Protein AF-A0A3D2S1B0-F1 (afdb_monomer_lite)

Secondary structure (DSSP, 8-state):
--------HHHHHHHHHHHHHHHHHHHS-HHHHHHHHHHHHHHGGGGHHHHHHHHHHHHHHHHHHHHHHHHHSS-HHHHHHHHH--S---

Structure (mmCIF, N/CA/C/O backbone):
data_AF-A0A3D2S1B0-F1
#
_entry.id   AF-A0A3D2S1B0-F1
#
loop_
_atom_site.group_PDB
_atom_site.id
_atom_site.type_symbol
_atom_site.label_atom_id
_atom_site.label_alt_id
_atom_site.label_comp_id
_atom_site.label_asym_id
_atom_site.label_entity_id
_atom_site.label_seq_id
_atom_site.pdbx_PDB_ins_code
_atom_site.Cartn_x
_atom_site.Cartn_y
_atom_site.Cartn_z
_atom_site.occupancy
_atom_site.B_iso_or_equiv
_atom_site.auth_seq_id
_atom_site.auth_comp_id
_atom_site.auth_asym_id
_atom_site.auth_atom_id
_atom_site.pdbx_PDB_model_num
ATOM 1 N N . MET A 1 1 ? -3.595 44.729 17.484 1.00 40.72 1 MET A N 1
ATOM 2 C CA . MET A 1 1 ? -2.336 44.360 16.802 1.00 40.72 1 MET A CA 1
ATOM 3 C C . MET A 1 1 ? -2.636 43.175 15.880 1.00 40.72 1 MET A C 1
ATOM 5 O O . MET A 1 1 ? -2.440 42.035 16.274 1.00 40.72 1 MET A O 1
ATOM 9 N N . SER A 1 2 ? -3.236 43.424 14.708 1.00 41.06 2 SER A N 1
ATOM 10 C CA . SER A 1 2 ? -3.605 42.361 13.757 1.00 41.06 2 SER A CA 1
ATOM 11 C C . SER A 1 2 ? -2.410 42.015 12.880 1.00 41.06 2 SER A C 1
ATOM 13 O O . SER A 1 2 ? -2.041 42.782 11.994 1.00 41.06 2 SER A O 1
ATOM 15 N N . ILE A 1 3 ? -1.800 40.863 13.137 1.00 55.16 3 ILE A N 1
ATOM 16 C CA . ILE A 1 3 ? -0.814 40.244 12.251 1.00 55.16 3 ILE A CA 1
ATOM 17 C C . ILE A 1 3 ? -1.533 39.732 10.999 1.00 55.16 3 ILE A C 1
ATOM 19 O O . ILE A 1 3 ? -2.199 38.701 11.019 1.00 55.16 3 ILE A O 1
ATOM 23 N N . SER A 1 4 ? -1.412 40.492 9.910 1.00 49.47 4 SER A N 1
ATOM 24 C CA . SER A 1 4 ? -1.791 40.063 8.566 1.00 49.47 4 SER A CA 1
ATOM 25 C C . SER A 1 4 ? -0.871 38.914 8.145 1.00 49.47 4 SER A C 1
ATOM 27 O O . SER A 1 4 ? 0.307 39.117 7.843 1.00 49.47 4 SER A O 1
ATOM 29 N N . SER A 1 5 ? -1.384 37.686 8.197 1.00 58.50 5 SER A N 1
ATOM 30 C CA . SER A 1 5 ? -0.706 36.508 7.670 1.00 58.50 5 SER A CA 1
ATOM 31 C C . SER A 1 5 ? -0.776 36.554 6.144 1.00 58.50 5 SER A C 1
ATOM 33 O O . SER A 1 5 ? -1.793 36.241 5.532 1.00 58.50 5 SER A O 1
ATOM 35 N N . SER A 1 6 ? 0.329 36.957 5.513 1.00 56.06 6 SER A N 1
ATOM 36 C CA . SER A 1 6 ? 0.553 36.733 4.083 1.00 56.06 6 SER A CA 1
ATOM 37 C C . SER A 1 6 ? 0.665 35.223 3.844 1.00 56.06 6 SER A C 1
ATOM 39 O O . SER A 1 6 ? 1.744 34.630 3.866 1.00 56.06 6 SER A O 1
ATOM 41 N N . ASN A 1 7 ? -0.488 34.568 3.722 1.00 59.47 7 ASN A N 1
ATOM 42 C CA . ASN A 1 7 ? -0.597 33.179 3.315 1.00 59.47 7 ASN A CA 1
ATOM 43 C C . ASN A 1 7 ? -0.313 33.132 1.816 1.00 59.47 7 ASN A C 1
ATOM 45 O O . ASN A 1 7 ? -1.191 33.402 0.998 1.00 59.47 7 ASN A O 1
ATOM 49 N N . SER A 1 8 ? 0.920 32.795 1.436 1.00 65.69 8 SER A N 1
ATOM 50 C CA . SER A 1 8 ? 1.152 32.408 0.052 1.00 65.69 8 SER A CA 1
ATOM 51 C C . SER A 1 8 ? 0.343 31.129 -0.215 1.00 65.69 8 SER A C 1
ATOM 53 O O . SER A 1 8 ? 0.435 30.174 0.568 1.00 65.69 8 SER A O 1
ATOM 55 N N . PRO A 1 9 ? -0.463 31.073 -1.294 1.00 74.00 9 PRO A N 1
ATOM 56 C CA . PRO A 1 9 ? -1.324 29.920 -1.581 1.00 74.00 9 PRO A CA 1
ATOM 57 C C . PRO A 1 9 ? -0.514 28.617 -1.656 1.00 74.00 9 PRO A C 1
ATOM 59 O O . PRO A 1 9 ? -0.974 27.554 -1.246 1.00 74.00 9 PRO A O 1
ATOM 62 N N . PHE A 1 10 ? 0.751 28.727 -2.067 1.00 76.25 10 PHE A N 1
ATOM 63 C CA . PHE A 1 10 ? 1.711 27.635 -2.135 1.00 76.25 10 PHE A CA 1
ATOM 64 C C . PHE A 1 10 ? 2.099 27.044 -0.765 1.00 76.25 10 PHE A C 1
ATOM 66 O O . PHE A 1 10 ? 2.267 25.832 -0.655 1.00 76.25 10 PHE A O 1
ATOM 73 N N . ARG A 1 11 ? 2.199 27.853 0.303 1.00 76.69 11 ARG A N 1
ATOM 74 C CA . ARG A 1 11 ? 2.509 27.348 1.657 1.00 76.69 11 ARG A CA 1
ATOM 75 C C . ARG A 1 11 ? 1.338 26.575 2.252 1.00 76.69 11 ARG A C 1
ATOM 77 O O . ARG A 1 11 ? 1.546 25.502 2.805 1.00 76.69 11 ARG A O 1
ATOM 84 N N . SER A 1 12 ? 0.117 27.092 2.105 1.00 76.19 12 SER A N 1
ATOM 85 C CA . SER A 1 12 ? -1.093 26.379 2.547 1.00 76.19 12 SER A CA 1
ATOM 86 C C . SER A 1 12 ? -1.297 25.073 1.770 1.00 76.19 12 SER A C 1
ATOM 88 O O . SER A 1 12 ? -1.651 24.050 2.355 1.00 76.19 12 SER A O 1
ATOM 90 N N . PHE A 1 13 ? -0.988 25.073 0.471 1.00 81.81 13 PHE A N 1
ATOM 91 C CA . PHE A 1 13 ? -1.007 23.871 -0.362 1.00 81.81 13 PHE A CA 1
ATOM 92 C C . PHE A 1 13 ? 0.031 22.827 0.086 1.00 81.81 13 PHE A C 1
ATOM 94 O O . PHE A 1 13 ? -0.310 21.660 0.274 1.00 81.81 13 PHE A O 1
ATOM 101 N N . LEU A 1 14 ? 1.275 23.245 0.349 1.00 82.50 14 LEU A N 1
ATOM 102 C CA . LEU A 1 14 ? 2.338 22.370 0.863 1.00 82.50 14 LEU A CA 1
ATOM 103 C C . LEU A 1 14 ? 2.026 21.789 2.248 1.00 82.50 14 LEU A C 1
ATOM 105 O O . LEU A 1 14 ? 2.366 20.639 2.501 1.00 82.50 14 LEU A O 1
ATOM 109 N N . ILE A 1 15 ? 1.366 22.539 3.133 1.00 85.50 15 ILE A N 1
ATOM 110 C CA . ILE A 1 15 ? 0.955 22.036 4.457 1.00 85.50 15 ILE A CA 1
ATOM 111 C C . ILE A 1 15 ? -0.184 21.014 4.333 1.00 85.50 15 ILE A C 1
ATOM 113 O O . ILE A 1 15 ? -0.246 20.069 5.113 1.00 85.50 15 ILE A O 1
ATOM 117 N N . THR A 1 16 ? -1.053 21.161 3.330 1.00 86.88 16 THR A N 1
ATOM 118 C C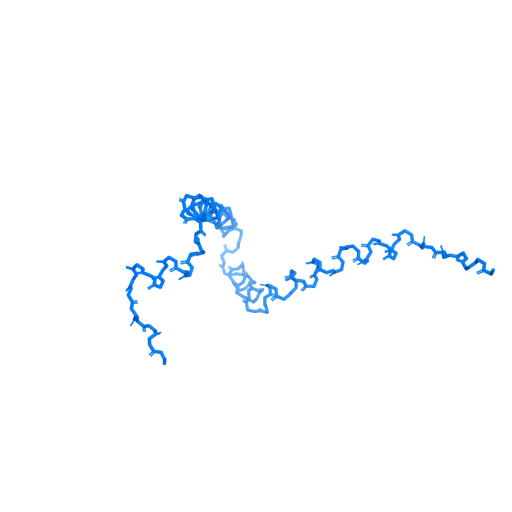A . THR A 1 16 ? -2.175 20.238 3.096 1.00 86.88 16 THR A CA 1
ATOM 119 C C . THR A 1 16 ? -1.715 18.925 2.457 1.00 86.88 16 THR A C 1
ATOM 121 O O . THR A 1 16 ? -2.160 17.854 2.860 1.00 86.88 16 THR A O 1
ATOM 124 N N . ILE A 1 17 ? -0.804 18.982 1.480 1.00 90.69 17 ILE A N 1
ATOM 125 C CA . ILE A 1 17 ? -0.310 17.789 0.766 1.00 90.69 17 ILE A CA 1
ATOM 126 C C . ILE A 1 17 ? 0.897 17.148 1.461 1.00 90.69 17 ILE A C 1
ATOM 128 O O . ILE A 1 17 ? 1.093 15.937 1.360 1.00 90.69 17 ILE A O 1
ATOM 132 N N . GLY A 1 18 ? 1.692 17.932 2.194 1.00 88.12 18 GLY A N 1
ATOM 133 C CA . GLY A 1 18 ? 2.924 17.494 2.853 1.00 88.12 18 GLY A CA 1
ATOM 134 C C . GLY A 1 18 ? 2.777 16.221 3.693 1.00 88.12 18 GLY A C 1
ATOM 135 O O . GLY A 1 18 ? 3.560 15.294 3.488 1.00 88.12 18 GLY A O 1
ATOM 136 N N . PRO A 1 19 ? 1.767 16.104 4.576 1.00 90.19 19 PRO A N 1
ATOM 137 C CA . PRO A 1 19 ? 1.548 14.890 5.360 1.00 90.19 19 PRO A CA 1
ATOM 138 C C . PRO A 1 19 ? 1.276 13.657 4.488 1.00 90.19 19 PRO A C 1
ATOM 140 O O . PRO A 1 19 ? 1.843 12.595 4.730 1.00 90.19 19 PRO A O 1
ATOM 143 N N . GLY A 1 20 ? 0.460 13.801 3.438 1.00 88.31 20 GLY A N 1
ATOM 144 C CA . GLY A 1 20 ? 0.153 12.709 2.511 1.00 88.31 20 GLY A CA 1
ATOM 145 C C . GLY A 1 20 ? 1.375 12.265 1.708 1.00 88.31 20 GLY A C 1
ATOM 146 O O . GLY A 1 20 ? 1.607 11.069 1.546 1.00 88.31 20 GLY A O 1
ATOM 147 N N . LEU A 1 21 ? 2.199 13.220 1.267 1.00 87.88 21 LEU A N 1
ATOM 148 C CA . LEU A 1 21 ? 3.448 12.937 0.563 1.00 87.88 21 LEU A CA 1
ATOM 149 C C . LEU A 1 21 ? 4.457 12.214 1.467 1.00 87.88 21 LEU A C 1
ATOM 151 O O . LEU A 1 21 ? 5.099 11.267 1.025 1.00 87.88 21 LEU A O 1
ATOM 155 N N . LEU A 1 22 ? 4.573 12.627 2.734 1.00 89.25 22 LEU A N 1
ATOM 156 C CA . LEU A 1 22 ? 5.466 11.994 3.708 1.00 89.25 22 LEU A CA 1
ATOM 157 C C . LEU A 1 22 ? 5.061 10.546 3.999 1.00 89.25 22 LEU A C 1
ATOM 159 O O . LEU A 1 22 ? 5.924 9.674 4.024 1.00 89.25 22 LEU A O 1
ATOM 163 N N . VAL A 1 23 ? 3.762 10.283 4.166 1.00 90.75 23 VAL A N 1
ATOM 164 C CA . VAL A 1 23 ? 3.231 8.922 4.355 1.00 90.75 23 VAL A CA 1
ATOM 165 C C . VAL A 1 23 ? 3.421 8.067 3.099 1.00 90.75 23 VAL A C 1
ATOM 167 O O . VAL A 1 23 ? 3.776 6.895 3.190 1.00 90.75 23 VAL A O 1
ATOM 170 N N . ALA A 1 24 ? 3.221 8.642 1.910 1.00 88.31 24 ALA A N 1
ATOM 171 C CA . ALA A 1 24 ? 3.475 7.935 0.658 1.00 88.31 24 ALA A CA 1
ATOM 172 C C . ALA A 1 24 ? 4.964 7.579 0.497 1.00 88.31 24 ALA A C 1
ATOM 174 O O . ALA A 1 24 ? 5.287 6.469 0.079 1.00 88.31 24 ALA A O 1
ATOM 175 N N . ALA A 1 25 ? 5.866 8.494 0.866 1.00 86.38 25 ALA A N 1
ATOM 176 C CA . ALA A 1 25 ? 7.309 8.294 0.777 1.00 86.38 25 ALA A CA 1
ATOM 177 C C . ALA A 1 25 ? 7.828 7.223 1.748 1.00 86.38 25 ALA A C 1
ATOM 179 O O . ALA A 1 25 ? 8.730 6.473 1.392 1.00 86.38 25 ALA A O 1
ATOM 180 N N . THR A 1 26 ? 7.259 7.105 2.951 1.00 88.31 26 THR A N 1
ATOM 181 C CA . THR A 1 26 ? 7.597 6.004 3.871 1.00 88.31 26 THR A CA 1
ATOM 182 C C . THR A 1 26 ? 7.009 4.667 3.436 1.00 88.31 26 THR A C 1
ATOM 184 O O . THR A 1 26 ? 7.578 3.626 3.756 1.00 88.31 26 THR A O 1
ATOM 187 N N . GLY A 1 27 ? 5.902 4.679 2.691 1.00 82.62 27 GLY A N 1
ATOM 188 C CA . GLY A 1 27 ? 5.283 3.471 2.148 1.00 82.62 27 GLY A CA 1
ATOM 189 C C . GLY A 1 27 ? 6.043 2.828 0.982 1.00 82.62 27 GLY A C 1
ATOM 190 O O . GLY A 1 27 ? 5.851 1.641 0.739 1.00 82.62 27 GLY A O 1
ATOM 191 N N . VAL A 1 28 ? 6.898 3.574 0.270 1.00 86.06 28 VAL A N 1
ATOM 192 C CA . VAL A 1 28 ? 7.669 3.076 -0.884 1.00 86.06 28 VAL A CA 1
ATOM 193 C C . VAL A 1 28 ? 9.156 3.038 -0.539 1.00 86.06 28 VAL A C 1
ATOM 195 O O . VAL A 1 28 ? 9.829 4.065 -0.494 1.00 86.06 28 VAL A O 1
ATOM 198 N N . GLY A 1 29 ? 9.686 1.838 -0.300 1.00 87.31 29 GLY A N 1
ATOM 199 C CA . GLY A 1 29 ? 11.096 1.640 0.035 1.00 87.31 29 GLY A CA 1
ATOM 200 C C . GLY A 1 29 ? 12.019 1.578 -1.188 1.00 87.31 29 GLY A C 1
ATOM 201 O O . GLY A 1 29 ? 11.594 1.319 -2.314 1.00 87.31 29 GLY A O 1
ATOM 202 N N . ALA A 1 30 ? 13.330 1.709 -0.960 1.00 86.75 30 ALA A N 1
ATOM 203 C CA . ALA A 1 30 ? 14.345 1.519 -2.004 1.00 86.75 30 ALA A CA 1
ATOM 204 C C . ALA A 1 30 ? 14.286 0.117 -2.651 1.00 86.75 30 ALA A C 1
ATOM 206 O O . ALA A 1 30 ? 14.627 -0.039 -3.822 1.00 86.75 30 ALA A O 1
ATOM 207 N N . GLY A 1 31 ? 13.820 -0.894 -1.909 1.00 87.56 31 GLY A N 1
ATOM 208 C CA . GLY A 1 31 ? 13.635 -2.259 -2.408 1.00 87.56 31 GLY A CA 1
ATOM 209 C C . GLY A 1 31 ? 12.520 -2.395 -3.449 1.00 87.56 31 GLY A C 1
ATOM 210 O O . GLY A 1 31 ? 12.703 -3.130 -4.419 1.00 87.56 31 GLY A O 1
ATOM 211 N N . ASP A 1 32 ? 11.414 -1.655 -3.310 1.00 88.81 32 ASP A N 1
ATOM 212 C CA . ASP A 1 32 ? 10.337 -1.625 -4.313 1.00 88.81 32 ASP A CA 1
ATOM 213 C C . ASP A 1 32 ? 10.844 -1.027 -5.624 1.00 88.81 32 ASP A C 1
ATOM 215 O O . ASP A 1 32 ? 10.690 -1.617 -6.693 1.00 88.81 32 ASP A O 1
ATOM 219 N N . LEU A 1 33 ? 11.540 0.110 -5.534 1.00 89.88 33 LEU A N 1
ATOM 220 C CA . LEU A 1 33 ? 12.121 0.785 -6.696 1.00 89.88 33 LEU A CA 1
ATOM 221 C C . LEU A 1 33 ? 13.214 -0.063 -7.361 1.00 89.88 33 LEU A C 1
ATOM 223 O O . LEU A 1 33 ? 13.249 -0.172 -8.586 1.00 89.88 33 LEU A O 1
ATOM 227 N N . GLY A 1 34 ? 14.079 -0.703 -6.567 1.00 92.44 34 GLY A N 1
ATOM 228 C CA . GLY A 1 34 ? 15.137 -1.584 -7.063 1.00 92.44 34 GLY A CA 1
ATOM 229 C C . GLY A 1 34 ? 14.582 -2.824 -7.764 1.00 92.44 34 GLY A C 1
ATOM 230 O O . GLY A 1 34 ? 15.000 -3.149 -8.876 1.00 92.44 34 GLY A O 1
ATOM 231 N N . THR A 1 35 ? 13.592 -3.482 -7.156 1.00 91.31 35 THR A N 1
ATOM 232 C CA . THR A 1 35 ? 12.911 -4.644 -7.746 1.00 91.31 35 THR A CA 1
ATOM 233 C C . THR A 1 35 ? 12.181 -4.263 -9.028 1.00 91.31 35 THR A C 1
ATOM 235 O O . THR A 1 35 ? 12.307 -4.967 -10.031 1.00 91.31 35 THR A O 1
ATOM 238 N N . ALA A 1 36 ? 11.463 -3.136 -9.029 1.00 88.88 36 ALA A N 1
ATOM 239 C CA . ALA A 1 36 ? 10.760 -2.634 -10.204 1.00 88.88 36 ALA A CA 1
ATOM 240 C C . ALA A 1 36 ? 11.730 -2.312 -11.351 1.00 88.88 36 ALA A C 1
ATOM 242 O O . ALA A 1 36 ? 11.500 -2.740 -12.482 1.00 88.88 36 ALA A O 1
ATOM 243 N N . ALA A 1 37 ? 12.847 -1.637 -11.063 1.00 91.06 37 ALA A N 1
ATOM 244 C CA . ALA A 1 37 ? 13.866 -1.308 -12.057 1.00 91.06 37 ALA A CA 1
ATOM 245 C C . ALA A 1 37 ? 14.550 -2.562 -12.625 1.00 91.06 37 ALA A C 1
ATOM 247 O O . ALA A 1 37 ? 14.691 -2.698 -13.840 1.00 91.06 37 ALA A O 1
ATOM 248 N N . PHE A 1 38 ? 14.930 -3.514 -11.767 1.00 93.06 38 PHE A N 1
ATOM 249 C CA . PHE A 1 38 ? 15.547 -4.771 -12.194 1.00 93.06 38 PHE A CA 1
ATOM 250 C C . PHE A 1 38 ? 14.599 -5.623 -13.044 1.00 93.06 38 PHE A C 1
ATOM 252 O O . PHE A 1 38 ? 14.985 -6.145 -14.092 1.00 93.06 38 PHE A O 1
ATOM 259 N N . THR A 1 39 ? 13.344 -5.733 -12.612 1.00 91.62 39 THR A N 1
ATOM 260 C CA . THR A 1 39 ? 12.299 -6.482 -13.319 1.00 91.62 39 THR A CA 1
ATOM 261 C C . THR A 1 39 ? 11.969 -5.820 -14.655 1.00 91.62 39 THR A C 1
ATOM 263 O O . THR A 1 39 ? 11.866 -6.512 -15.665 1.00 91.62 39 THR A O 1
ATOM 266 N N . GLY A 1 40 ? 11.894 -4.486 -14.692 1.00 89.88 40 GLY A N 1
ATOM 267 C CA . GLY A 1 40 ? 11.702 -3.710 -15.916 1.00 89.88 40 GLY A CA 1
ATOM 268 C C . GLY A 1 40 ? 12.857 -3.866 -16.906 1.00 89.88 40 GLY A C 1
ATOM 269 O O . GLY A 1 40 ? 12.613 -4.053 -18.092 1.00 89.88 40 GLY A O 1
ATOM 270 N N . ASN A 1 41 ? 14.107 -3.886 -16.435 1.00 92.69 41 ASN A N 1
ATOM 271 C CA . ASN A 1 41 ? 15.269 -4.129 -17.295 1.00 92.69 41 ASN A CA 1
ATOM 272 C C . ASN A 1 41 ? 15.269 -5.548 -17.894 1.00 92.69 41 ASN A C 1
ATOM 274 O O . ASN A 1 41 ? 15.659 -5.740 -19.040 1.00 92.69 41 ASN A O 1
ATOM 278 N N . LYS A 1 42 ? 14.818 -6.555 -17.133 1.00 91.50 42 LYS A N 1
ATOM 279 C CA . LYS A 1 42 ? 14.774 -7.949 -17.606 1.00 91.50 42 LYS A CA 1
ATOM 280 C C . LYS A 1 42 ? 13.589 -8.268 -18.516 1.00 91.50 42 LYS A C 1
ATOM 282 O O . LYS A 1 42 ? 13.744 -9.059 -19.439 1.00 91.50 42 LYS A O 1
ATOM 287 N N . LEU A 1 43 ? 12.406 -7.728 -18.222 1.00 88.00 43 LEU A N 1
ATOM 288 C CA . LEU A 1 43 ? 11.141 -8.126 -18.858 1.00 88.00 43 LEU A CA 1
ATOM 289 C C . LEU A 1 43 ? 10.542 -7.035 -19.761 1.00 88.00 43 LEU A C 1
ATOM 291 O O . LEU A 1 43 ? 9.574 -7.291 -20.485 1.00 88.00 43 LEU A O 1
ATOM 295 N N . GLY A 1 44 ? 11.110 -5.827 -19.744 1.00 87.25 44 GLY A N 1
ATOM 296 C CA . GLY A 1 44 ? 10.626 -4.684 -20.511 1.00 87.25 44 GLY A CA 1
ATOM 297 C C . GLY A 1 44 ? 9.183 -4.314 -20.162 1.00 87.25 44 GLY A C 1
ATOM 298 O O . GLY A 1 44 ? 8.714 -4.499 -19.039 1.00 87.25 44 GLY A O 1
ATOM 299 N N . VAL A 1 45 ? 8.440 -3.820 -21.154 1.00 90.50 45 VAL A N 1
ATOM 300 C CA . VAL A 1 45 ? 7.024 -3.427 -21.012 1.00 90.50 45 VAL A CA 1
ATOM 301 C C . VAL A 1 45 ? 6.066 -4.607 -20.814 1.00 90.50 45 VAL A C 1
ATOM 303 O O . VAL A 1 45 ? 4.904 -4.404 -20.467 1.00 90.50 45 VAL A O 1
ATOM 306 N N . THR A 1 46 ? 6.544 -5.843 -20.974 1.00 89.31 46 THR A N 1
ATOM 307 C CA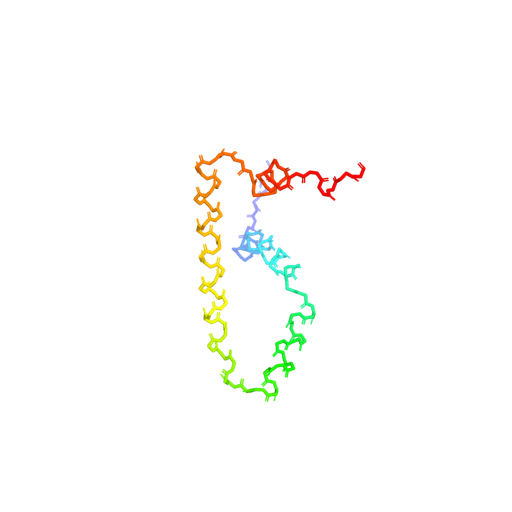 . THR A 1 46 ? 5.743 -7.064 -20.797 1.00 89.31 46 THR A CA 1
ATOM 308 C C . THR A 1 46 ? 5.176 -7.181 -19.384 1.00 89.31 46 THR A C 1
ATOM 310 O O . THR A 1 46 ? 4.151 -7.818 -19.202 1.00 89.31 46 THR A O 1
ATOM 313 N N . ILE A 1 47 ? 5.796 -6.561 -18.375 1.00 90.06 47 ILE A N 1
ATOM 314 C CA . ILE A 1 47 ? 5.331 -6.619 -16.981 1.00 90.06 47 ILE A CA 1
ATOM 315 C C . ILE A 1 47 ? 4.230 -5.587 -16.661 1.00 90.06 47 ILE A C 1
ATOM 317 O O . ILE A 1 47 ? 3.644 -5.641 -15.586 1.00 90.06 47 ILE A O 1
ATOM 321 N N . LEU A 1 48 ? 3.896 -4.654 -17.565 1.00 89.44 48 LEU A N 1
ATOM 322 C CA . LEU A 1 48 ? 2.945 -3.570 -17.260 1.00 89.44 48 LEU A CA 1
ATOM 323 C C . LEU A 1 48 ? 1.551 -4.074 -16.859 1.00 89.44 48 LEU A C 1
ATOM 325 O O . LEU A 1 48 ? 0.921 -3.489 -15.981 1.00 89.44 48 LEU A O 1
ATOM 329 N N . TRP A 1 49 ? 1.089 -5.191 -17.430 1.00 90.81 49 TRP A N 1
ATOM 330 C CA . TRP A 1 49 ? -0.202 -5.787 -17.061 1.00 90.81 49 TRP A CA 1
ATOM 331 C C . TRP A 1 49 ? -0.233 -6.277 -15.605 1.00 90.81 49 TRP A C 1
ATOM 333 O O . TRP A 1 49 ? -1.302 -6.326 -14.996 1.00 90.81 49 TRP A O 1
ATOM 343 N N . VAL A 1 50 ? 0.926 -6.595 -15.016 1.00 92.06 50 VAL A N 1
ATOM 344 C CA . VAL A 1 50 ? 1.030 -7.017 -13.613 1.00 92.06 50 VAL A CA 1
ATOM 345 C C . VAL A 1 50 ? 0.629 -5.884 -12.676 1.00 92.06 50 VAL A C 1
ATOM 347 O O . VAL A 1 50 ? 0.032 -6.146 -11.637 1.00 92.06 50 VAL A O 1
ATOM 350 N N . VAL A 1 51 ? 0.862 -4.624 -13.059 1.00 90.75 51 VAL A N 1
ATOM 351 C CA . VAL A 1 51 ? 0.392 -3.461 -12.289 1.00 90.75 51 VAL A CA 1
ATOM 352 C C . VAL A 1 51 ? -1.134 -3.447 -12.229 1.00 90.75 51 VAL A C 1
ATOM 354 O O . VAL A 1 51 ? -1.710 -3.274 -11.157 1.00 90.75 51 VAL A O 1
ATOM 357 N N . THR A 1 52 ? -1.802 -3.688 -13.359 1.00 94.56 52 THR A N 1
ATOM 358 C CA . THR A 1 52 ? -3.266 -3.776 -13.420 1.00 94.56 52 THR A CA 1
ATOM 359 C C . THR A 1 52 ? -3.790 -4.958 -12.605 1.00 94.56 52 THR A C 1
ATOM 361 O O . THR A 1 52 ? -4.721 -4.787 -11.819 1.00 94.56 52 THR A O 1
ATOM 364 N N . LEU A 1 53 ? -3.170 -6.137 -12.734 1.00 94.94 53 LEU A N 1
ATOM 365 C CA . LEU A 1 53 ? -3.539 -7.322 -11.955 1.00 94.94 53 LEU A CA 1
ATOM 366 C C . LEU A 1 53 ? -3.370 -7.080 -10.445 1.00 94.94 53 LEU A C 1
ATOM 368 O O . LEU A 1 53 ? -4.256 -7.409 -9.659 1.00 94.94 53 LEU A O 1
ATOM 372 N N . GLY A 1 54 ? -2.256 -6.470 -10.036 1.00 93.12 54 GLY A N 1
ATOM 373 C CA . GLY A 1 54 ? -1.978 -6.130 -8.643 1.00 93.12 54 GLY A CA 1
ATOM 374 C C . GLY A 1 54 ? -2.957 -5.096 -8.088 1.00 93.12 54 GLY A C 1
ATOM 375 O O . GLY A 1 54 ? -3.442 -5.249 -6.968 1.00 93.12 54 GLY A O 1
ATOM 376 N N . ALA A 1 55 ? -3.311 -4.080 -8.880 1.00 93.88 55 ALA A N 1
ATOM 377 C CA . ALA A 1 55 ? -4.330 -3.100 -8.511 1.00 93.88 55 ALA A CA 1
ATOM 378 C C . ALA A 1 55 ? -5.707 -3.755 -8.326 1.00 93.88 55 ALA A C 1
ATOM 380 O O . ALA A 1 55 ? -6.394 -3.467 -7.346 1.00 93.88 55 ALA A O 1
ATOM 381 N N . PHE A 1 56 ? -6.080 -4.677 -9.216 1.00 95.75 56 PHE A N 1
ATOM 382 C CA . PHE A 1 56 ? -7.314 -5.448 -9.091 1.00 95.75 56 PHE A CA 1
ATOM 383 C C . PHE A 1 56 ? -7.317 -6.324 -7.831 1.00 95.75 56 PHE A C 1
ATOM 385 O O . PHE A 1 56 ? -8.271 -6.284 -7.057 1.00 95.75 56 PHE A O 1
ATOM 3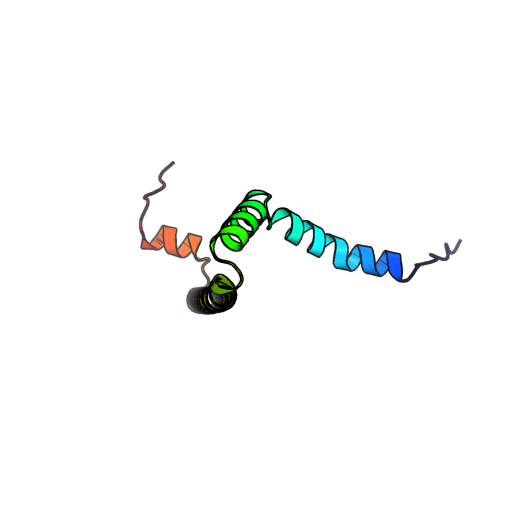92 N N . LEU A 1 57 ? -6.230 -7.056 -7.565 1.00 95.06 57 LEU A N 1
ATOM 393 C CA . LEU A 1 57 ? -6.104 -7.870 -6.354 1.00 95.06 57 LEU A CA 1
ATOM 394 C C . LEU A 1 57 ? -6.204 -7.010 -5.086 1.00 95.06 57 LEU A C 1
ATOM 396 O O . LEU A 1 57 ? -6.938 -7.354 -4.161 1.00 95.06 57 LEU A O 1
ATOM 400 N N . LYS A 1 58 ? -5.513 -5.865 -5.058 1.00 91.56 58 LYS A N 1
ATOM 401 C CA . LYS A 1 58 ? -5.580 -4.904 -3.950 1.00 91.56 58 LYS A CA 1
ATOM 402 C C . LYS A 1 58 ? -7.003 -4.385 -3.739 1.00 91.56 58 LYS A C 1
ATOM 404 O O . LYS A 1 58 ? -7.428 -4.255 -2.596 1.00 91.56 58 LYS A O 1
ATOM 409 N N . PHE A 1 59 ? -7.737 -4.114 -4.817 1.00 92.75 59 PHE A N 1
ATOM 410 C CA . PHE A 1 59 ? -9.133 -3.687 -4.753 1.00 92.75 59 PHE A CA 1
ATOM 411 C C . PHE A 1 59 ? -10.030 -4.762 -4.127 1.00 92.75 59 PHE A C 1
ATOM 413 O O . PHE A 1 59 ? -10.717 -4.476 -3.149 1.00 92.75 59 PHE A O 1
ATOM 420 N N . VAL A 1 60 ? -9.963 -6.002 -4.623 1.00 93.44 60 VAL A N 1
ATOM 421 C CA . VAL A 1 60 ? -10.757 -7.125 -4.094 1.00 93.44 60 VAL A CA 1
ATOM 422 C C . VAL A 1 60 ? -10.449 -7.370 -2.617 1.00 93.44 60 VAL A C 1
ATOM 424 O O . VAL A 1 6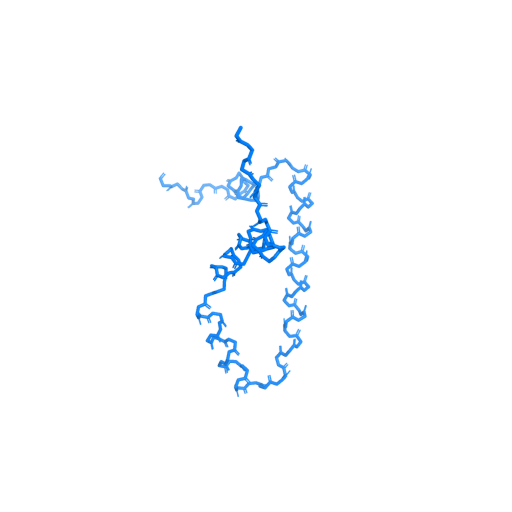0 ? -11.366 -7.561 -1.818 1.00 93.44 60 VAL A O 1
ATOM 427 N N . LEU A 1 61 ? -9.168 -7.322 -2.235 1.00 91.25 61 LEU A N 1
ATOM 428 C CA . LEU A 1 61 ? -8.752 -7.456 -0.840 1.00 91.25 61 LEU A CA 1
ATOM 429 C C . LEU A 1 61 ? -9.310 -6.326 0.027 1.00 91.25 61 LEU A C 1
ATOM 431 O O . LEU A 1 61 ? -9.883 -6.611 1.073 1.00 91.25 61 LEU A O 1
ATOM 435 N N . ASN A 1 62 ? -9.199 -5.067 -0.404 1.00 91.62 62 ASN A N 1
ATOM 436 C CA . ASN A 1 62 ? -9.736 -3.932 0.348 1.00 91.62 62 ASN A CA 1
ATOM 437 C C . ASN A 1 62 ? -11.258 -4.003 0.500 1.00 91.62 62 ASN A C 1
ATOM 439 O O . ASN A 1 62 ? -11.771 -3.717 1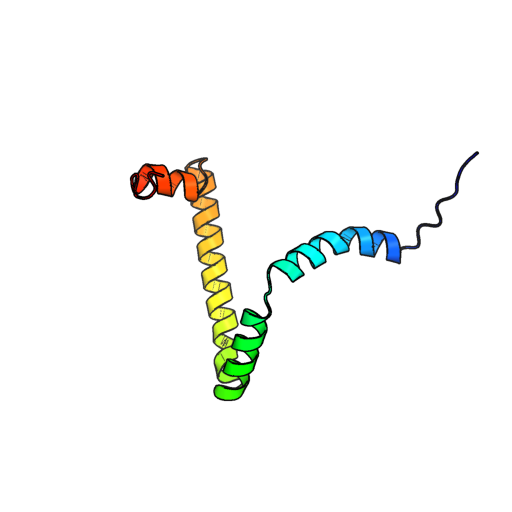.577 1.00 91.62 62 ASN A O 1
ATOM 443 N N . GLU A 1 63 ? -11.985 -4.382 -0.550 1.00 92.62 63 GLU A N 1
ATOM 444 C CA . GLU A 1 63 ? -13.443 -4.485 -0.489 1.00 92.62 63 GLU A CA 1
ATOM 445 C C . GLU A 1 63 ? -13.886 -5.654 0.400 1.00 92.62 63 GLU A C 1
ATOM 447 O O . GLU A 1 63 ? -14.784 -5.500 1.229 1.00 92.62 63 GLU A O 1
ATOM 452 N N . GLY A 1 64 ? -13.224 -6.809 0.281 1.00 87.62 64 GLY A N 1
ATOM 453 C CA . GLY A 1 64 ? -13.463 -7.962 1.147 1.00 87.62 64 GLY A CA 1
ATOM 454 C C . GLY A 1 64 ? -13.178 -7.643 2.614 1.00 87.62 64 GLY A C 1
ATOM 455 O O . GLY A 1 64 ? -13.983 -7.974 3.485 1.00 87.62 64 GLY A O 1
ATOM 456 N N . LEU A 1 65 ? -12.078 -6.933 2.877 1.00 87.06 65 LEU A N 1
ATOM 457 C CA . LEU A 1 65 ? -11.696 -6.471 4.206 1.00 87.06 65 LEU A CA 1
ATOM 458 C C . LEU A 1 65 ? -12.726 -5.502 4.780 1.00 87.06 65 LEU A C 1
ATOM 460 O O . LEU A 1 65 ? -13.203 -5.709 5.892 1.00 87.06 65 LEU A O 1
ATOM 464 N N . ALA A 1 66 ? -13.105 -4.488 4.003 1.00 86.56 66 ALA A N 1
ATOM 465 C CA . ALA A 1 66 ? -14.097 -3.501 4.401 1.00 86.56 66 ALA A CA 1
ATOM 466 C C . ALA A 1 66 ? -15.448 -4.164 4.686 1.00 86.56 66 ALA A C 1
ATOM 468 O O . ALA A 1 66 ? -16.070 -3.888 5.707 1.00 86.56 66 ALA A O 1
ATOM 469 N N . ARG A 1 67 ? -15.887 -5.097 3.836 1.00 88.00 67 ARG A N 1
ATOM 470 C CA . ARG A 1 67 ? -17.136 -5.841 4.035 1.00 88.00 67 ARG A CA 1
ATOM 471 C C . ARG A 1 67 ? -17.094 -6.687 5.302 1.00 88.00 67 ARG A C 1
ATOM 473 O O . ARG A 1 67 ? -18.068 -6.717 6.047 1.00 88.00 67 ARG A O 1
ATOM 480 N N . TRP A 1 68 ? -15.973 -7.353 5.557 1.00 81.38 68 TRP A N 1
ATOM 481 C CA . TRP A 1 68 ? -15.787 -8.163 6.754 1.00 81.38 68 TRP A CA 1
ATOM 482 C C . TRP A 1 68 ? -15.723 -7.301 8.030 1.00 81.38 68 TRP A C 1
ATOM 484 O O . TRP A 1 68 ? -16.363 -7.646 9.024 1.00 81.38 68 TRP A O 1
ATOM 494 N N . GLN A 1 69 ? -15.059 -6.141 7.984 1.00 83.44 69 GLN A N 1
ATOM 495 C CA . GLN A 1 69 ? -15.046 -5.155 9.072 1.00 83.44 69 GLN A CA 1
ATOM 496 C C . GLN A 1 69 ? -16.443 -4.581 9.342 1.00 83.44 69 GLN A C 1
ATOM 498 O O . GLN A 1 69 ? -16.851 -4.494 10.496 1.00 83.44 69 GLN A O 1
ATOM 503 N N . LEU A 1 70 ? -17.206 -4.246 8.298 1.00 80.88 70 LEU A N 1
ATOM 504 C CA . LEU A 1 70 ? -18.576 -3.735 8.425 1.00 80.88 70 LEU A CA 1
ATOM 505 C C . LEU A 1 70 ? -19.551 -4.794 8.956 1.00 80.88 70 LEU A C 1
ATOM 507 O O . LEU A 1 70 ? -20.451 -4.461 9.720 1.00 80.88 70 LEU A O 1
ATOM 511 N N . ALA A 1 71 ? -19.380 -6.061 8.571 1.00 80.75 71 ALA A N 1
ATOM 512 C CA . ALA A 1 71 ? -20.245 -7.154 9.013 1.00 80.75 71 ALA A CA 1
ATOM 513 C C . ALA A 1 71 ? -19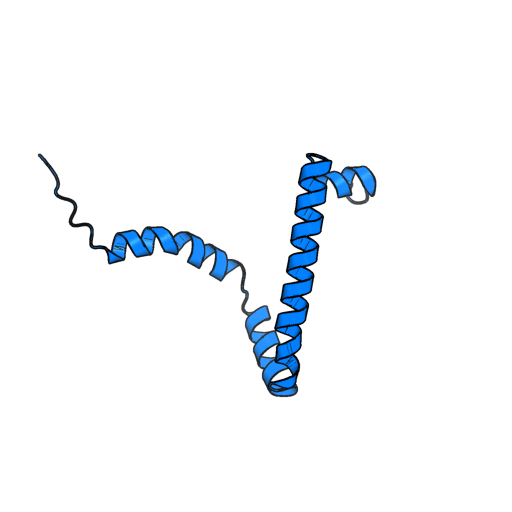.941 -7.635 10.441 1.00 80.75 71 ALA A C 1
ATOM 515 O O . ALA A 1 71 ? -20.850 -8.077 11.139 1.00 80.75 71 ALA A O 1
ATOM 516 N N . THR A 1 72 ? -18.676 -7.581 10.868 1.00 76.94 72 THR A N 1
ATOM 517 C CA . THR A 1 72 ? -18.231 -8.171 12.145 1.00 76.94 72 THR A CA 1
ATOM 518 C C . THR A 1 72 ? -17.956 -7.113 13.217 1.00 76.94 72 THR A C 1
ATOM 520 O O . THR A 1 72 ? -17.925 -7.434 14.399 1.00 76.94 72 THR A O 1
ATOM 523 N N . GLY A 1 73 ? -17.728 -5.855 12.828 1.00 76.44 73 GLY A N 1
ATOM 524 C CA . GLY A 1 73 ? -17.322 -4.779 13.738 1.00 76.44 73 GLY A CA 1
ATOM 525 C C . GLY A 1 73 ? -15.914 -4.943 14.325 1.00 76.44 73 GLY A C 1
ATOM 526 O O . GLY A 1 73 ? -15.516 -4.148 15.170 1.00 76.44 73 GLY A O 1
ATOM 527 N N . GLN A 1 74 ? -15.159 -5.956 13.890 1.00 73.00 74 GLN A N 1
ATOM 528 C CA . GLN A 1 74 ? -13.812 -6.276 14.369 1.00 73.00 74 GLN A CA 1
ATOM 529 C C . GLN A 1 74 ? -12.772 -5.998 13.281 1.00 73.00 74 GLN A C 1
ATOM 531 O O . GLN A 1 74 ? -13.078 -6.044 12.089 1.00 73.00 74 GLN A O 1
ATOM 536 N N . THR A 1 75 ? -11.531 -5.702 13.676 1.00 77.12 75 THR A N 1
ATOM 537 C CA . THR A 1 75 ? -10.415 -5.537 12.725 1.00 77.12 75 THR A CA 1
ATOM 538 C C . THR A 1 75 ? -9.883 -6.894 12.261 1.00 77.12 75 THR A C 1
ATOM 540 O O . THR A 1 75 ? -10.018 -7.879 12.977 1.00 77.12 75 THR A O 1
ATOM 543 N N . LEU A 1 76 ? -9.288 -7.001 11.060 1.00 71.88 76 LEU A N 1
ATOM 544 C CA . LEU A 1 76 ? -8.917 -8.326 10.518 1.00 71.88 76 LEU A CA 1
ATOM 545 C C . LEU A 1 76 ? -7.888 -9.046 11.381 1.00 71.88 76 LEU A C 1
ATOM 547 O O . LEU A 1 76 ? -7.941 -10.264 11.498 1.00 71.88 76 LEU A O 1
ATOM 551 N N . LEU A 1 77 ? -7.026 -8.292 12.058 1.00 69.38 77 LEU A N 1
ATOM 552 C CA . LEU A 1 77 ? -6.119 -8.828 13.068 1.00 69.38 77 LEU A CA 1
ATOM 553 C C . LEU A 1 77 ? -6.878 -9.431 14.254 1.00 69.38 77 LEU A C 1
ATOM 555 O O . LEU A 1 77 ? -6.559 -10.526 14.693 1.00 69.38 77 LEU A O 1
ATOM 559 N N . GLU A 1 78 ? -7.917 -8.762 14.733 1.00 69.88 78 GLU A N 1
ATOM 560 C CA . GLU A 1 78 ? -8.740 -9.205 15.860 1.00 69.88 78 GLU A CA 1
ATOM 561 C C . GLU A 1 78 ? -9.564 -10.449 15.501 1.00 69.88 78 GLU A C 1
ATOM 563 O O . GLU A 1 78 ? -9.566 -11.434 16.236 1.00 69.88 78 GLU A O 1
ATOM 568 N N . GLY A 1 79 ? -10.150 -10.474 14.301 1.00 69.62 79 GLY A N 1
ATOM 569 C CA . GLY A 1 79 ? -10.800 -11.666 13.759 1.00 69.62 79 GLY A CA 1
ATOM 570 C C . GLY A 1 79 ? -9.839 -12.829 13.513 1.00 69.62 79 GLY A C 1
ATOM 571 O O . GLY A 1 79 ? -10.192 -13.978 13.775 1.00 69.62 79 GLY A O 1
ATOM 572 N N . ALA A 1 80 ? -8.621 -12.549 13.044 1.00 70.38 80 ALA A N 1
ATOM 573 C CA . ALA A 1 80 ? -7.580 -13.555 12.868 1.00 70.38 80 ALA A CA 1
ATOM 574 C C . ALA A 1 80 ? -7.148 -14.147 14.216 1.00 70.38 80 ALA A C 1
ATOM 576 O O . ALA A 1 80 ? -7.099 -15.364 14.347 1.00 70.38 80 ALA A O 1
ATOM 577 N N . VAL A 1 81 ? -6.919 -13.318 15.238 1.00 72.94 81 VAL A N 1
ATOM 578 C CA . VAL A 1 81 ? -6.531 -13.767 16.586 1.00 72.94 81 VAL A CA 1
ATOM 579 C C . VAL A 1 81 ? -7.632 -14.610 17.237 1.00 72.94 81 VAL A C 1
ATOM 581 O O . VAL A 1 81 ? -7.344 -15.656 17.815 1.00 72.94 81 VAL A O 1
ATOM 584 N N . ILE A 1 82 ? -8.899 -14.206 17.101 1.00 68.44 82 ILE A N 1
ATOM 585 C CA . ILE A 1 82 ? -10.035 -14.926 17.698 1.00 68.44 82 ILE A CA 1
ATOM 586 C C . ILE A 1 82 ? -10.308 -16.253 16.973 1.00 68.44 82 ILE A C 1
ATOM 588 O O . ILE A 1 82 ? -10.665 -17.240 17.614 1.00 68.44 82 ILE A O 1
ATOM 592 N N . ARG A 1 83 ? -10.165 -16.297 15.640 1.00 66.56 83 ARG A N 1
ATOM 593 C CA . ARG A 1 83 ? -10.636 -17.425 14.816 1.00 66.56 83 ARG A CA 1
ATOM 594 C C . ARG A 1 83 ? -9.547 -18.407 14.383 1.00 66.56 83 ARG A C 1
ATOM 596 O O . ARG A 1 83 ? -9.881 -19.555 14.105 1.00 66.56 83 ARG A O 1
ATOM 603 N N . LEU A 1 84 ? -8.278 -17.993 14.333 1.00 67.56 84 LEU A N 1
ATOM 604 C CA . LEU A 1 84 ? -7.139 -18.881 14.044 1.00 67.56 84 LEU A CA 1
ATOM 605 C C . LEU A 1 84 ? -6.475 -19.444 15.313 1.00 67.56 84 LEU A C 1
ATOM 607 O O . LEU A 1 84 ? -5.629 -20.329 15.207 1.00 67.56 84 LEU A O 1
ATOM 611 N N . GLY A 1 85 ? -6.900 -19.011 16.506 1.00 61.97 85 GLY A N 1
ATOM 612 C CA . GLY A 1 85 ? -6.360 -19.497 17.776 1.00 61.97 85 GLY A CA 1
ATOM 613 C C . GLY A 1 85 ? -4.945 -18.974 18.073 1.00 61.97 85 GLY A C 1
ATOM 614 O O . GLY A 1 85 ? -4.297 -18.377 17.210 1.00 61.97 85 GLY A O 1
ATOM 615 N N . PRO A 1 86 ? -4.455 -19.155 19.313 1.00 60.75 86 PRO A N 1
ATOM 616 C CA . PRO A 1 86 ? -3.271 -18.477 19.830 1.00 60.75 86 PRO A CA 1
ATOM 617 C C . PRO A 1 86 ? -1.987 -19.102 19.269 1.00 60.75 86 PRO A C 1
ATOM 619 O O . PRO A 1 86 ? -1.284 -19.831 19.956 1.00 60.75 86 PRO A O 1
ATOM 622 N N . VAL A 1 87 ? -1.656 -18.817 18.010 1.00 60.19 87 VAL A N 1
ATOM 623 C CA . VAL A 1 87 ? -0.329 -19.138 17.448 1.00 60.19 87 VAL A CA 1
ATOM 624 C C . VAL A 1 87 ? 0.708 -18.071 17.843 1.00 60.19 87 VAL A C 1
ATOM 626 O O . VAL A 1 87 ? 1.907 -18.279 17.698 1.00 60.19 87 VAL A O 1
ATOM 629 N N . ILE A 1 88 ? 0.266 -16.955 18.431 1.00 60.78 88 ILE A N 1
ATOM 630 C CA . ILE A 1 88 ? 1.125 -15.915 19.013 1.00 60.78 88 ILE A CA 1
ATOM 631 C C . ILE A 1 88 ? 0.810 -15.714 20.500 1.00 60.78 88 ILE A C 1
ATOM 633 O O . ILE A 1 88 ? 0.335 -14.670 20.931 1.00 60.78 88 ILE A O 1
ATOM 637 N N . SER A 1 89 ? 1.060 -16.756 21.288 1.00 44.94 89 SER A N 1
ATOM 638 C CA . SER A 1 89 ? 1.355 -16.600 22.712 1.00 44.94 89 SER A CA 1
ATOM 639 C C . SER A 1 89 ? 2.808 -16.129 22.825 1.00 44.94 89 SER A C 1
ATOM 641 O O . SER A 1 89 ? 3.713 -16.954 22.712 1.00 44.94 89 SER A O 1
ATOM 643 N N . PHE A 1 90 ? 3.027 -14.826 23.008 1.00 50.66 90 PHE A N 1
ATOM 644 C CA . PHE A 1 90 ? 4.234 -14.331 23.678 1.00 50.66 90 PHE A CA 1
ATOM 645 C C . PHE A 1 90 ? 3.940 -14.184 25.168 1.00 50.66 90 PHE A C 1
ATOM 647 O O . PHE A 1 90 ? 2.824 -13.714 25.487 1.00 50.66 90 PHE A O 1
#

Foldseek 3Di:
DDDDPPPDVVVVVCVVCVVVVVVVVVVDDPVNVVCVVVCCVVQPCVCVVVVVVVVVVVVVVVVVQVVCCVVPVDHVVRVCPVPVDCPPDD

Sequence (90 aa):
MSISSSNSPFRSFLITIGPGLLVAATGVGAGDLGTAAFTGNKLGVTILWVVTLGAFLKFVLNEGLARWQLATGQTLLEGAVIRLGPVISF

Radius of gyration: 21.54 Å; chains: 1; bounding box: 36×64×45 Å

pLDDT: mean 80.66, std 13.6, range [40.72, 95.75]